Protein AF-A0A7I8F142-F1 (afdb_monomer_lite)

pLDDT: mean 93.04, std 6.78, range [59.81, 98.44]

Radius of gyration: 13.1 Å; chains: 1; bounding box: 27×28×36 Å

Structure (mmCIF, N/CA/C/O backbone):
data_AF-A0A7I8F142-F1
#
_entry.id   AF-A0A7I8F142-F1
#
loop_
_atom_site.group_PDB
_atom_site.id
_atom_site.type_symbol
_atom_site.label_atom_id
_atom_site.label_alt_id
_atom_site.label_comp_id
_atom_site.label_asym_id
_atom_site.label_entity_id
_atom_site.label_seq_id
_atom_site.pdbx_PDB_ins_code
_atom_site.Cartn_x
_atom_site.Cartn_y
_atom_site.Cartn_z
_atom_site.occupancy
_atom_site.B_iso_or_equiv
_atom_site.auth_seq_id
_atom_site.auth_comp_id
_atom_site.auth_asym_id
_atom_site.auth_atom_id
_atom_site.pdbx_PDB_model_num
ATOM 1 N N . MET A 1 1 ? 8.783 9.098 18.876 1.00 59.81 1 MET A N 1
ATOM 2 C CA . MET A 1 1 ? 9.606 8.681 17.717 1.00 59.81 1 MET A CA 1
ATOM 3 C C . MET A 1 1 ? 9.763 7.168 17.601 1.00 59.81 1 MET A C 1
ATOM 5 O O . MET A 1 1 ? 9.529 6.663 16.519 1.00 59.81 1 MET A O 1
ATOM 9 N N . LEU A 1 2 ? 10.111 6.414 18.656 1.00 66.62 2 LEU A N 1
ATOM 10 C CA . LEU A 1 2 ? 10.280 4.953 18.514 1.00 66.62 2 LEU A CA 1
ATOM 11 C C . LEU A 1 2 ? 8.976 4.236 18.102 1.00 66.62 2 LEU A C 1
ATOM 13 O O . LEU A 1 2 ? 8.980 3.446 17.168 1.00 66.62 2 LEU A O 1
ATOM 17 N N . ARG A 1 3 ? 7.843 4.584 18.732 1.00 69.69 3 ARG A N 1
ATOM 18 C CA . ARG A 1 3 ? 6.528 3.980 18.429 1.00 69.69 3 ARG A CA 1
ATOM 19 C C . ARG A 1 3 ? 6.047 4.224 16.993 1.00 69.69 3 ARG A C 1
ATOM 21 O O . ARG A 1 3 ? 5.445 3.339 16.409 1.00 69.69 3 ARG A O 1
ATOM 28 N N . THR A 1 4 ? 6.337 5.396 16.425 1.00 75.75 4 THR A N 1
ATOM 29 C CA . THR A 1 4 ? 5.897 5.780 15.071 1.00 75.75 4 THR A CA 1
ATOM 30 C C . THR A 1 4 ? 6.675 5.035 13.988 1.00 75.75 4 THR A C 1
ATOM 32 O O . THR A 1 4 ? 6.124 4.726 12.939 1.00 75.75 4 THR A O 1
ATOM 35 N N . ARG A 1 5 ? 7.954 4.727 14.257 1.00 81.75 5 ARG A N 1
ATOM 36 C CA . ARG A 1 5 ? 8.789 3.905 13.374 1.00 81.75 5 ARG A CA 1
ATOM 37 C C . ARG A 1 5 ? 8.324 2.456 13.391 1.00 81.75 5 ARG A C 1
ATOM 39 O O . ARG A 1 5 ? 8.043 1.926 12.332 1.00 81.75 5 ARG A O 1
ATOM 46 N N . VAL A 1 6 ? 8.138 1.878 14.583 1.00 87.69 6 VAL A N 1
ATOM 47 C CA . VAL A 1 6 ? 7.637 0.500 14.734 1.00 87.69 6 VAL A CA 1
ATOM 48 C C . VAL A 1 6 ? 6.278 0.319 14.055 1.00 87.69 6 VAL A C 1
ATOM 50 O O . VAL A 1 6 ? 6.091 -0.667 13.360 1.00 87.69 6 VAL A O 1
ATOM 53 N N . ALA A 1 7 ? 5.357 1.281 14.196 1.00 90.12 7 ALA A N 1
ATOM 54 C CA . ALA A 1 7 ? 4.057 1.223 13.526 1.00 90.12 7 ALA A CA 1
ATOM 55 C C . ALA A 1 7 ? 4.191 1.118 11.998 1.00 90.12 7 ALA A C 1
ATOM 57 O O . ALA A 1 7 ? 3.573 0.241 11.401 1.00 90.12 7 ALA A O 1
ATOM 58 N N . TYR A 1 8 ? 5.041 1.954 11.388 1.00 93.00 8 TYR A N 1
ATOM 59 C CA . TYR A 1 8 ? 5.303 1.889 9.950 1.00 93.00 8 TYR A CA 1
ATOM 60 C C . TYR A 1 8 ? 5.951 0.561 9.557 1.00 93.00 8 TYR A C 1
ATOM 62 O O . TYR A 1 8 ? 5.495 -0.081 8.620 1.00 93.00 8 TYR A O 1
ATOM 70 N N . THR A 1 9 ? 6.977 0.121 10.293 1.00 94.44 9 THR A N 1
ATOM 71 C CA . THR A 1 9 ? 7.678 -1.142 10.024 1.00 94.44 9 THR A CA 1
ATOM 72 C C . THR A 1 9 ? 6.724 -2.337 10.047 1.00 94.44 9 THR A C 1
ATOM 74 O O . THR A 1 9 ? 6.762 -3.183 9.160 1.00 94.44 9 THR A O 1
ATOM 77 N N . THR A 1 10 ? 5.855 -2.410 11.059 1.00 94.75 10 THR A N 1
ATOM 78 C CA . THR A 1 10 ? 4.873 -3.492 11.194 1.00 94.75 10 THR A CA 1
ATOM 79 C C . THR A 1 10 ? 3.833 -3.445 10.081 1.00 94.75 10 THR A C 1
ATOM 81 O O . THR A 1 10 ? 3.484 -4.491 9.534 1.00 94.75 10 THR A O 1
ATOM 84 N N . PHE A 1 11 ? 3.352 -2.250 9.731 1.00 96.19 11 PHE A N 1
ATOM 85 C CA . PHE A 1 11 ? 2.423 -2.086 8.620 1.00 96.19 11 PHE A CA 1
ATOM 86 C C . PHE A 1 11 ? 3.061 -2.548 7.304 1.00 96.19 11 PHE A C 1
ATOM 88 O O . PHE A 1 11 ? 2.494 -3.394 6.624 1.00 96.19 11 PHE A O 1
ATOM 95 N N . GLU A 1 12 ? 4.275 -2.083 7.002 1.00 97.50 12 GLU A N 1
ATOM 96 C CA . GLU A 1 12 ? 5.034 -2.484 5.814 1.00 97.50 12 GLU A CA 1
ATOM 97 C C . GLU A 1 12 ? 5.183 -4.005 5.708 1.00 97.50 12 GLU A C 1
ATOM 99 O O . GLU A 1 12 ? 4.820 -4.584 4.688 1.00 97.50 12 GLU A O 1
ATOM 104 N N . GLN A 1 13 ? 5.655 -4.659 6.773 1.00 97.75 13 GLN A N 1
ATOM 105 C CA . GLN A 1 13 ? 5.810 -6.116 6.812 1.00 97.75 13 GLN A CA 1
ATOM 106 C C . GLN A 1 13 ? 4.497 -6.842 6.507 1.00 97.75 13 GLN A C 1
ATOM 108 O O . GLN A 1 13 ? 4.467 -7.715 5.645 1.00 97.75 13 GLN A O 1
ATOM 113 N N . THR A 1 14 ? 3.415 -6.436 7.175 1.00 97.88 14 THR A N 1
ATOM 114 C CA . THR A 1 14 ? 2.101 -7.079 7.038 1.00 97.88 14 THR A CA 1
ATOM 115 C C . THR A 1 14 ? 1.554 -6.934 5.618 1.00 97.88 14 THR A C 1
ATOM 117 O O . THR A 1 14 ? 1.069 -7.902 5.038 1.00 97.88 14 THR A O 1
ATOM 120 N N . ILE A 1 15 ? 1.637 -5.730 5.043 1.00 98.19 15 ILE A N 1
ATOM 121 C CA . ILE A 1 15 ? 1.114 -5.456 3.701 1.00 98.19 15 ILE A CA 1
ATOM 122 C C . ILE A 1 15 ? 1.896 -6.224 2.635 1.00 98.19 15 ILE A C 1
ATOM 124 O O . ILE A 1 15 ? 1.282 -6.834 1.762 1.00 98.19 15 ILE A O 1
ATOM 128 N N . ILE A 1 16 ? 3.228 -6.244 2.722 1.00 98.25 16 ILE A N 1
ATOM 129 C CA . ILE A 1 16 ? 4.067 -6.960 1.753 1.00 98.25 16 ILE A CA 1
ATOM 130 C C . ILE A 1 16 ? 3.834 -8.476 1.829 1.00 98.25 16 ILE A C 1
ATOM 132 O O . ILE A 1 16 ? 3.713 -9.124 0.790 1.00 98.25 16 ILE A O 1
ATOM 136 N N . GLU A 1 17 ? 3.721 -9.043 3.034 1.00 98.19 17 GLU A N 1
ATOM 137 C CA . GLU A 1 17 ? 3.413 -10.468 3.227 1.00 98.19 17 GLU A CA 1
ATOM 138 C C . GLU A 1 17 ? 2.053 -10.830 2.615 1.00 98.19 17 GLU A C 1
ATOM 140 O O . GLU A 1 17 ? 1.965 -11.720 1.771 1.00 98.19 17 GLU A O 1
ATOM 145 N N . PHE A 1 18 ? 1.002 -10.072 2.941 1.00 98.38 18 PHE A N 1
ATOM 146 C CA . PHE A 1 18 ? -0.346 -10.347 2.435 1.00 98.38 18 PHE A CA 1
ATOM 147 C C . PHE A 1 18 ? -0.466 -10.144 0.921 1.00 98.38 18 PHE A C 1
ATOM 149 O O . PHE A 1 18 ? -1.252 -10.836 0.266 1.00 98.38 18 PHE A O 1
ATOM 156 N N . TYR A 1 19 ? 0.286 -9.195 0.356 1.00 98.44 19 TYR A N 1
ATOM 157 C CA . TYR A 1 19 ? 0.349 -9.009 -1.089 1.00 98.44 19 TYR A CA 1
ATOM 158 C C . TYR A 1 19 ? 0.989 -10.224 -1.769 1.00 98.44 19 TYR A C 1
ATOM 160 O O . TYR A 1 19 ? 0.399 -10.790 -2.686 1.00 98.44 19 TYR A O 1
ATOM 168 N N . ASN A 1 20 ? 2.152 -10.673 -1.284 1.00 98.31 20 ASN A N 1
ATOM 169 C CA . ASN A 1 20 ? 2.862 -11.826 -1.849 1.00 98.31 20 ASN A CA 1
ATOM 170 C C . ASN A 1 20 ? 2.046 -13.125 -1.763 1.00 98.31 20 ASN A C 1
ATOM 172 O O . ASN A 1 20 ? 2.102 -13.953 -2.675 1.00 98.31 20 ASN A O 1
ATOM 176 N N . ASP A 1 21 ? 1.243 -13.272 -0.712 1.00 98.06 21 ASP A N 1
ATOM 177 C CA . ASP A 1 21 ? 0.333 -14.405 -0.533 1.00 98.06 21 ASP A CA 1
ATOM 178 C C . ASP A 1 21 ? -0.957 -14.296 -1.372 1.00 98.06 21 ASP A C 1
ATOM 180 O O . ASP A 1 21 ? -1.786 -15.206 -1.356 1.00 98.06 21 ASP A O 1
ATOM 184 N N . ASN A 1 22 ? -1.130 -13.218 -2.150 1.00 97.19 22 ASN A N 1
ATOM 185 C CA . ASN A 1 22 ? -2.320 -12.920 -2.960 1.00 97.19 22 ASN A CA 1
ATOM 186 C C . ASN A 1 22 ? -3.625 -12.838 -2.145 1.00 97.19 22 ASN A C 1
ATOM 188 O O . ASN A 1 22 ? -4.710 -13.121 -2.659 1.00 97.19 22 ASN A O 1
ATOM 192 N N . VAL A 1 23 ? -3.534 -12.448 -0.870 1.00 98.00 23 VAL A N 1
ATOM 193 C CA . VAL A 1 23 ? -4.694 -12.288 0.028 1.00 98.00 23 VAL A CA 1
ATOM 194 C C . VAL A 1 23 ? -5.043 -10.824 0.297 1.00 98.00 23 VAL A C 1
ATOM 196 O O . VAL A 1 23 ? -6.116 -10.533 0.830 1.00 98.00 23 VAL A O 1
ATOM 199 N N . LEU A 1 24 ? -4.161 -9.888 -0.070 1.00 98.31 24 LEU A N 1
ATOM 200 C CA . LEU A 1 24 ? -4.380 -8.463 0.143 1.00 98.31 24 LEU A CA 1
ATOM 201 C C . LEU A 1 24 ? -5.445 -7.904 -0.811 1.00 98.31 24 LEU A C 1
ATOM 203 O O . LEU A 1 24 ? -5.220 -7.732 -2.006 1.00 98.31 24 LEU A O 1
ATOM 207 N N . THR A 1 25 ? -6.607 -7.572 -0.255 1.00 98.19 25 THR A N 1
ATOM 208 C CA . THR A 1 25 ? -7.675 -6.831 -0.940 1.00 98.19 25 THR A CA 1
ATOM 209 C C . THR A 1 25 ? -7.687 -5.370 -0.494 1.00 98.19 25 THR A C 1
ATOM 211 O O . THR A 1 25 ? -7.137 -5.037 0.555 1.00 98.19 25 THR A O 1
ATOM 214 N N . LEU A 1 26 ? -8.365 -4.492 -1.244 1.00 98.12 26 LEU A N 1
ATOM 215 C CA . LEU A 1 26 ? -8.551 -3.093 -0.839 1.00 98.12 26 LEU A CA 1
ATOM 216 C C . LEU A 1 26 ? -9.269 -2.971 0.518 1.00 98.12 26 LEU A C 1
ATOM 218 O O . LEU A 1 26 ? -8.873 -2.165 1.353 1.00 98.12 26 LEU A O 1
ATOM 222 N N . GLU A 1 27 ? -10.288 -3.799 0.767 1.00 98.12 27 GLU A N 1
ATOM 223 C CA . GLU A 1 27 ? -11.009 -3.811 2.047 1.00 98.12 27 GLU A CA 1
ATOM 224 C C . GLU A 1 27 ? -10.092 -4.214 3.211 1.00 98.12 27 GLU A C 1
ATOM 226 O O . GLU A 1 27 ? -10.101 -3.571 4.262 1.00 98.12 27 GLU A O 1
ATOM 231 N N . LEU A 1 28 ? -9.259 -5.243 3.016 1.00 98.12 28 LEU A N 1
ATOM 232 C CA . LEU A 1 28 ? -8.292 -5.672 4.023 1.00 98.12 28 LEU A CA 1
ATOM 233 C C . LEU A 1 28 ? -7.210 -4.610 4.252 1.00 98.12 28 LEU A C 1
ATOM 235 O O . LEU A 1 28 ? -6.876 -4.326 5.401 1.00 98.12 28 LEU A O 1
ATOM 239 N N . LEU A 1 29 ? -6.703 -3.991 3.183 1.00 98.31 29 LEU A N 1
ATOM 240 C CA . LEU A 1 29 ? -5.758 -2.877 3.261 1.00 98.31 29 LEU A CA 1
ATOM 241 C C . LEU A 1 29 ? -6.327 -1.729 4.109 1.00 98.31 29 LEU A C 1
ATOM 243 O O . LEU A 1 29 ? -5.653 -1.247 5.019 1.00 98.31 29 LEU A O 1
ATOM 247 N N . ASP A 1 30 ? -7.576 -1.329 3.868 1.00 98.06 30 ASP A N 1
ATOM 248 C CA . ASP A 1 30 ? -8.225 -0.261 4.634 1.00 98.06 30 ASP A CA 1
ATOM 249 C C . ASP A 1 30 ? -8.4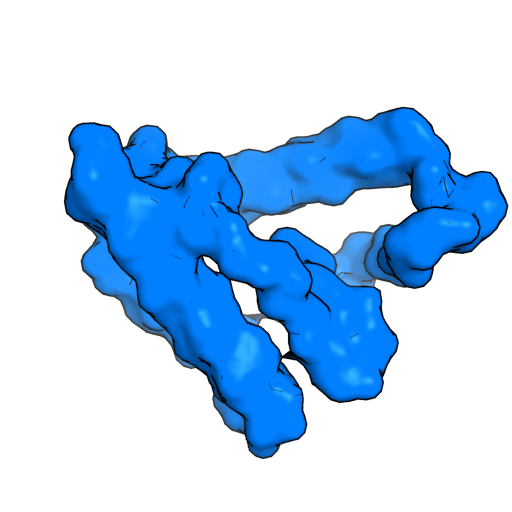72 -0.628 6.089 1.00 98.06 30 ASP A C 1
ATOM 251 O O . ASP A 1 30 ? -8.281 0.210 6.974 1.00 98.06 30 ASP A O 1
ATOM 255 N N . ALA A 1 31 ? -8.890 -1.867 6.351 1.00 97.75 31 ALA A N 1
ATOM 256 C CA . ALA A 1 31 ? -9.062 -2.356 7.710 1.00 97.75 31 ALA A CA 1
ATOM 257 C C . ALA A 1 31 ? -7.731 -2.304 8.472 1.00 97.75 31 ALA A C 1
ATOM 259 O O . ALA A 1 31 ? -7.686 -1.785 9.589 1.00 97.75 31 ALA A O 1
ATOM 260 N N . LEU A 1 32 ? -6.644 -2.772 7.846 1.00 97.12 32 LEU A N 1
ATOM 261 C CA . LEU A 1 32 ? -5.309 -2.767 8.437 1.00 97.12 32 LEU A CA 1
ATOM 262 C C . LEU A 1 32 ? -4.802 -1.341 8.676 1.00 97.12 32 LEU A C 1
ATOM 264 O O . LEU A 1 32 ? -4.360 -1.020 9.779 1.00 97.12 32 LEU A O 1
ATOM 268 N N . ALA A 1 33 ? -4.902 -0.462 7.678 1.00 96.00 33 ALA A N 1
ATOM 269 C CA . ALA A 1 33 ? -4.444 0.919 7.793 1.00 96.00 33 ALA A CA 1
ATOM 270 C C . ALA A 1 33 ? -5.286 1.740 8.784 1.00 96.00 33 ALA A C 1
ATOM 272 O O . ALA A 1 33 ? -4.757 2.593 9.505 1.00 96.00 33 ALA A O 1
ATOM 273 N N . GLY A 1 34 ? -6.587 1.449 8.873 1.00 94.94 34 GLY A N 1
ATOM 274 C CA . GLY A 1 34 ? -7.516 2.066 9.814 1.00 94.94 34 GLY A CA 1
ATOM 275 C C . GLY A 1 34 ? -7.173 1.802 11.281 1.00 94.94 34 GLY A C 1
ATOM 276 O O . GLY A 1 34 ? -7.477 2.645 12.126 1.00 94.94 34 GLY A O 1
ATOM 277 N N . MET A 1 35 ? -6.466 0.706 11.593 1.00 93.44 35 MET A N 1
ATOM 278 C CA . MET A 1 35 ? -5.958 0.436 12.950 1.00 93.44 35 MET A CA 1
ATOM 279 C C . MET A 1 35 ? -4.962 1.498 13.437 1.00 93.44 35 MET A C 1
ATOM 281 O O . MET A 1 35 ? -4.742 1.621 14.641 1.00 93.44 35 MET A O 1
ATOM 285 N N . TYR A 1 36 ? -4.382 2.273 12.516 1.00 92.19 36 TYR A N 1
ATOM 286 C CA . TYR A 1 36 ? -3.405 3.324 12.797 1.00 92.19 36 TYR A CA 1
ATOM 287 C C . TYR A 1 36 ? -3.981 4.743 12.660 1.00 92.19 36 TYR A C 1
ATOM 289 O O . TYR A 1 36 ? -3.235 5.720 12.703 1.00 92.19 36 TYR A O 1
ATOM 297 N N . ARG A 1 37 ? -5.301 4.895 12.493 1.00 91.25 37 ARG A N 1
ATOM 298 C CA . ARG A 1 37 ? -5.944 6.212 12.361 1.00 91.25 37 ARG A CA 1
ATOM 299 C C . ARG A 1 37 ? -5.665 7.104 13.579 1.00 91.25 37 ARG A C 1
ATOM 301 O O . ARG A 1 37 ? -5.801 6.665 14.721 1.00 91.25 37 ARG A O 1
ATOM 308 N N . GLY A 1 38 ? -5.306 8.366 13.333 1.00 86.75 38 GLY A N 1
ATOM 309 C CA . GLY A 1 38 ? -4.924 9.336 14.368 1.00 86.75 38 GLY A CA 1
ATOM 310 C C . GLY A 1 38 ? -3.588 9.020 15.051 1.00 86.75 38 GLY A C 1
ATOM 311 O O . GLY A 1 38 ? -3.263 9.591 16.095 1.00 86.75 38 GLY A O 1
ATOM 312 N N . MET A 1 39 ? -2.816 8.072 14.510 1.00 86.69 39 MET A N 1
ATOM 313 C CA . MET A 1 39 ? -1.448 7.821 14.937 1.00 86.69 39 MET A CA 1
ATOM 314 C C . MET A 1 39 ? -0.480 8.520 13.996 1.00 86.69 39 MET A C 1
ATOM 316 O O . MET A 1 39 ? -0.659 8.532 12.780 1.00 86.69 39 MET A O 1
ATOM 320 N N . LYS A 1 40 ? 0.619 9.011 14.572 1.00 85.50 40 LYS A N 1
ATOM 321 C CA . LYS A 1 40 ? 1.768 9.432 13.779 1.00 85.50 40 LYS A CA 1
ATOM 322 C C . LYS A 1 40 ? 2.488 8.213 13.231 1.00 85.50 40 LYS A C 1
ATOM 324 O O . LYS A 1 40 ? 3.098 7.465 14.002 1.00 85.50 40 LYS A O 1
ATOM 329 N N . VAL A 1 41 ? 2.446 8.025 11.922 1.00 85.38 41 VAL A N 1
ATOM 330 C CA . VAL A 1 41 ? 3.073 6.895 11.229 1.00 85.38 41 VAL A CA 1
ATOM 331 C C . VAL A 1 41 ? 4.121 7.461 10.277 1.00 85.38 41 VAL A C 1
ATOM 333 O O . VAL A 1 41 ? 3.829 8.338 9.475 1.00 85.38 41 VAL A O 1
ATOM 336 N N . ASN A 1 42 ? 5.380 7.036 10.416 1.00 81.81 42 ASN A N 1
ATOM 337 C CA . ASN A 1 42 ? 6.503 7.685 9.732 1.00 81.81 42 ASN A CA 1
ATOM 338 C C . ASN A 1 42 ? 7.308 6.680 8.902 1.00 81.81 42 ASN A C 1
ATOM 340 O O . ASN A 1 42 ? 7.871 5.738 9.463 1.00 81.81 42 ASN A O 1
ATOM 344 N N . SER A 1 43 ? 7.429 6.952 7.600 1.00 84.44 43 SER A N 1
ATOM 345 C CA . SER A 1 43 ? 8.160 6.133 6.624 1.00 84.44 43 SER A CA 1
ATOM 346 C C . SER A 1 43 ? 9.654 5.991 6.887 1.00 84.44 43 SER A C 1
ATOM 348 O O . SER A 1 43 ? 10.262 5.039 6.413 1.00 84.44 43 SER A O 1
ATOM 350 N N . ALA A 1 44 ? 10.249 6.825 7.743 1.00 84.50 44 ALA A N 1
ATOM 351 C CA . ALA A 1 44 ? 11.609 6.625 8.246 1.00 84.50 44 ALA A CA 1
ATOM 352 C C . ALA A 1 44 ? 11.784 5.324 9.063 1.00 84.50 44 ALA A C 1
ATOM 354 O O . ALA A 1 44 ? 12.901 5.010 9.470 1.00 84.50 44 ALA A O 1
ATOM 355 N N . GLY A 1 45 ? 10.696 4.613 9.384 1.00 82.50 45 GLY A N 1
ATOM 356 C CA . GLY A 1 45 ? 10.723 3.258 9.942 1.00 82.50 45 GLY A CA 1
ATOM 357 C C . GLY A 1 45 ? 10.732 2.132 8.900 1.00 82.50 45 GLY A C 1
ATOM 358 O O . GLY A 1 45 ? 10.713 0.973 9.300 1.00 82.50 45 GLY A O 1
ATOM 359 N N . SER A 1 46 ? 10.717 2.443 7.603 1.00 90.50 46 SER A N 1
ATOM 360 C CA . SER A 1 46 ? 10.742 1.448 6.524 1.00 90.50 46 SER A CA 1
ATOM 361 C C . SER A 1 46 ? 11.986 0.555 6.598 1.00 90.50 46 SER A C 1
ATOM 363 O O . SER A 1 46 ? 13.097 1.035 6.832 1.00 90.50 46 SER A O 1
ATOM 365 N N . ASN A 1 47 ? 11.790 -0.740 6.358 1.00 92.44 47 ASN A N 1
ATOM 366 C CA . ASN A 1 47 ? 12.837 -1.727 6.104 1.00 92.44 47 ASN A CA 1
ATOM 367 C C . ASN A 1 47 ? 13.143 -1.876 4.603 1.00 92.44 47 ASN A C 1
ATOM 369 O O . ASN A 1 47 ? 13.936 -2.743 4.240 1.00 92.44 47 ASN A O 1
ATOM 373 N N . MET A 1 48 ? 12.524 -1.059 3.741 1.00 92.94 48 MET A N 1
ATOM 374 C CA . MET A 1 48 ? 12.644 -1.121 2.279 1.00 92.94 48 MET A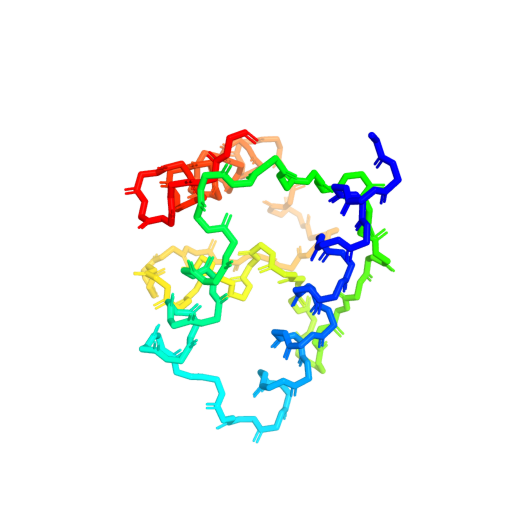 CA 1
ATOM 375 C C . MET A 1 48 ? 12.276 -2.505 1.726 1.00 92.94 48 MET A C 1
ATOM 377 O O . MET A 1 48 ? 12.973 -3.056 0.874 1.00 92.94 48 MET A O 1
ATOM 381 N N . LEU A 1 49 ? 11.204 -3.099 2.262 1.00 95.69 49 LEU A N 1
ATOM 382 C CA . LEU A 1 49 ? 10.710 -4.391 1.790 1.00 95.69 49 LEU A CA 1
ATOM 383 C C . LEU A 1 49 ? 10.079 -4.248 0.405 1.00 95.69 49 LEU A C 1
ATOM 385 O O . LEU A 1 49 ? 9.371 -3.280 0.137 1.00 95.69 49 LEU A O 1
ATOM 389 N N . ILE A 1 50 ? 10.320 -5.251 -0.436 1.00 96.06 50 ILE A N 1
ATOM 390 C CA . ILE A 1 50 ? 9.834 -5.333 -1.812 1.00 96.06 50 ILE A CA 1
ATOM 391 C C . ILE A 1 50 ? 9.069 -6.650 -1.978 1.00 96.06 50 ILE A C 1
ATOM 393 O O . ILE A 1 50 ? 9.463 -7.681 -1.422 1.00 96.06 50 ILE A O 1
ATOM 397 N N . THR A 1 51 ? 7.968 -6.618 -2.718 1.00 96.56 51 THR A N 1
ATOM 398 C CA . THR A 1 51 ? 7.174 -7.792 -3.093 1.00 96.56 51 THR A CA 1
ATOM 399 C C . THR A 1 51 ?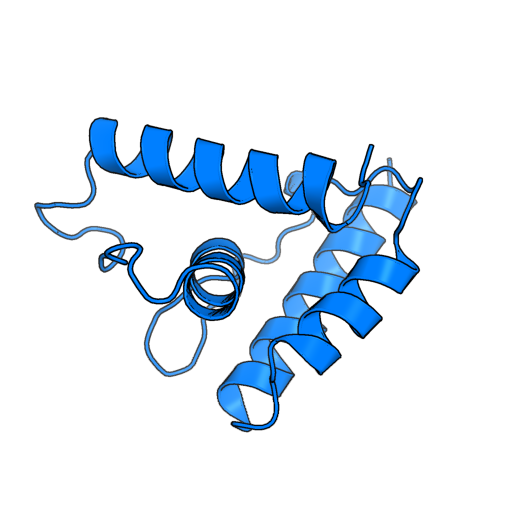 7.916 -8.691 -4.088 1.00 96.56 51 THR A C 1
ATOM 401 O O . THR A 1 51 ? 8.917 -8.307 -4.696 1.00 96.56 51 THR A O 1
ATOM 404 N N . CYS A 1 52 ? 7.418 -9.909 -4.299 1.00 95.44 52 CYS A N 1
ATOM 405 C CA . CYS A 1 52 ? 7.999 -10.868 -5.243 1.00 95.44 52 CYS A CA 1
ATOM 406 C C . CYS A 1 52 ? 8.016 -10.363 -6.698 1.00 95.44 52 CYS A C 1
ATOM 408 O O . CYS A 1 52 ? 8.852 -10.809 -7.483 1.00 95.44 52 CYS A O 1
ATOM 410 N N . ASP A 1 53 ? 7.107 -9.455 -7.062 1.00 94.50 53 ASP A N 1
ATOM 411 C CA . ASP A 1 53 ? 7.012 -8.814 -8.380 1.00 94.50 53 ASP A CA 1
ATOM 412 C C . ASP A 1 53 ? 7.719 -7.447 -8.458 1.00 94.50 53 ASP A C 1
ATOM 414 O O . ASP A 1 53 ? 7.712 -6.820 -9.516 1.00 94.50 53 ASP A O 1
ATOM 418 N N . GLY A 1 54 ? 8.400 -7.016 -7.390 1.00 94.50 54 GLY A N 1
ATOM 419 C CA . GLY A 1 54 ? 9.290 -5.854 -7.426 1.00 94.50 54 GLY A CA 1
ATOM 420 C C . GLY A 1 54 ? 8.671 -4.522 -6.994 1.00 94.50 54 GLY A C 1
ATOM 421 O O . GLY A 1 54 ? 9.286 -3.486 -7.242 1.00 94.50 54 GLY A O 1
ATOM 422 N N . LEU A 1 55 ? 7.499 -4.529 -6.357 1.00 96.38 55 LEU A N 1
ATOM 423 C CA . LEU A 1 55 ? 6.822 -3.335 -5.849 1.00 96.38 55 LEU A CA 1
ATOM 424 C C . LEU A 1 55 ? 7.177 -3.074 -4.383 1.00 96.38 55 LEU A C 1
ATOM 426 O O . LEU A 1 55 ? 7.275 -3.998 -3.574 1.00 96.38 55 LEU A O 1
ATOM 430 N N . ASP A 1 56 ? 7.336 -1.808 -4.013 1.00 95.81 56 ASP A N 1
ATOM 431 C CA . ASP A 1 56 ? 7.413 -1.424 -2.601 1.00 95.81 56 ASP A CA 1
ATOM 432 C C . ASP A 1 56 ? 6.029 -1.145 -1.997 1.00 95.81 56 ASP A C 1
ATOM 434 O O . ASP A 1 56 ? 4.993 -1.195 -2.666 1.00 95.81 56 ASP A O 1
ATOM 438 N N . LEU A 1 57 ? 6.007 -0.837 -0.697 1.00 96.81 57 LEU A N 1
ATOM 439 C CA . LEU A 1 57 ? 4.776 -0.556 0.037 1.00 96.81 57 LEU A CA 1
ATOM 440 C C . LEU A 1 57 ? 3.923 0.542 -0.613 1.00 96.81 57 LEU A C 1
ATOM 442 O O . LEU A 1 57 ? 2.699 0.411 -0.638 1.00 96.81 57 LEU A O 1
ATOM 446 N N . HIS A 1 58 ? 4.537 1.631 -1.090 1.00 95.88 58 HIS A N 1
ATOM 447 C CA . HIS A 1 58 ? 3.790 2.763 -1.651 1.00 95.88 58 HIS A CA 1
ATOM 448 C C . HIS A 1 58 ? 3.104 2.320 -2.930 1.00 95.88 58 HIS A C 1
ATOM 450 O O . HIS A 1 58 ? 1.898 2.515 -3.073 1.00 95.88 58 HIS A O 1
ATOM 456 N N . GLN A 1 59 ? 3.846 1.638 -3.799 1.00 97.31 59 GLN A N 1
ATOM 457 C CA . GLN A 1 59 ? 3.339 1.123 -5.063 1.00 97.31 59 GLN A CA 1
ATOM 458 C C . GLN A 1 59 ? 2.223 0.091 -4.865 1.00 97.31 59 GLN A C 1
ATOM 460 O O . GLN A 1 59 ? 1.190 0.189 -5.526 1.00 97.31 59 GLN A O 1
ATOM 465 N N . VAL A 1 60 ? 2.370 -0.834 -3.909 1.00 98.00 60 VAL A N 1
ATOM 466 C CA . VAL A 1 60 ? 1.312 -1.798 -3.548 1.00 98.00 60 VAL A CA 1
ATOM 467 C C . VAL A 1 60 ? 0.042 -1.078 -3.094 1.00 98.00 60 VAL A C 1
ATOM 469 O O . VAL A 1 60 ? -1.054 -1.365 -3.581 1.00 98.00 60 VAL A O 1
ATOM 472 N N . CYS A 1 61 ? 0.173 -0.123 -2.170 1.00 98.00 61 CYS A N 1
ATOM 473 C CA . CYS A 1 61 ? -0.977 0.600 -1.632 1.00 98.00 61 CYS A CA 1
ATOM 474 C C . CYS A 1 61 ? -1.663 1.459 -2.700 1.00 98.00 61 CYS A C 1
ATOM 476 O O . CYS A 1 61 ? -2.891 1.465 -2.787 1.00 98.00 61 CYS A O 1
ATOM 478 N N . ILE A 1 62 ? -0.880 2.165 -3.519 1.00 98.19 62 ILE A N 1
ATOM 479 C CA . ILE A 1 62 ? -1.392 2.993 -4.612 1.00 98.19 62 ILE A CA 1
ATOM 480 C C . ILE A 1 62 ? -2.094 2.118 -5.646 1.00 98.19 62 ILE A C 1
ATOM 482 O O . ILE A 1 62 ? -3.237 2.410 -5.971 1.00 98.19 62 ILE A O 1
ATOM 486 N N . GLY A 1 63 ? -1.481 1.022 -6.099 1.00 97.81 63 GLY A N 1
ATOM 487 C CA . GLY A 1 63 ? -2.081 0.134 -7.099 1.00 97.81 63 GLY A CA 1
ATOM 488 C C . GLY A 1 63 ? -3.397 -0.507 -6.644 1.00 97.81 63 GLY A C 1
ATOM 489 O O . GLY A 1 63 ? -4.285 -0.740 -7.463 1.00 97.81 63 GLY A O 1
ATOM 490 N N . LEU A 1 64 ? -3.564 -0.749 -5.338 1.00 97.62 64 LEU A N 1
ATOM 491 C CA . LEU A 1 64 ? -4.828 -1.234 -4.775 1.00 97.62 64 LEU A CA 1
ATOM 492 C C . LEU A 1 64 ? -5.908 -0.149 -4.679 1.00 97.62 64 LEU A C 1
ATOM 494 O O . LEU A 1 64 ? -7.084 -0.445 -4.900 1.00 97.62 64 LEU A O 1
ATOM 498 N N . VAL A 1 65 ? -5.539 1.084 -4.318 1.00 98.00 65 VAL A N 1
ATOM 499 C CA . VAL A 1 65 ? -6.495 2.196 -4.154 1.00 98.00 65 VAL A CA 1
ATOM 500 C C . VAL A 1 65 ? -6.867 2.829 -5.497 1.00 98.00 65 VAL A C 1
ATOM 502 O O . VAL A 1 65 ? -8.033 3.159 -5.717 1.00 98.00 65 VAL A O 1
ATOM 505 N N . ASP A 1 66 ? -5.892 2.985 -6.386 1.00 97.50 66 ASP A N 1
ATOM 506 C CA . ASP A 1 66 ? -6.024 3.521 -7.736 1.00 97.50 66 ASP A CA 1
ATOM 507 C C . ASP A 1 66 ? -5.349 2.579 -8.752 1.00 97.50 66 ASP A C 1
ATOM 509 O O . ASP A 1 66 ? -4.195 2.782 -9.137 1.00 97.50 66 ASP A O 1
ATOM 513 N N . PRO A 1 67 ? -6.083 1.569 -9.254 1.00 95.88 67 PRO A N 1
ATOM 514 C CA . PRO A 1 67 ? -5.571 0.641 -10.263 1.00 95.88 67 PRO A CA 1
ATOM 515 C C . PRO A 1 67 ? -5.220 1.296 -11.607 1.00 95.88 67 PRO A C 1
ATOM 517 O O . PRO A 1 67 ? -4.670 0.631 -12.484 1.00 95.88 67 PRO A O 1
ATOM 520 N N . THR A 1 68 ? -5.589 2.566 -11.816 1.00 96.50 68 THR A N 1
ATOM 521 C CA . THR A 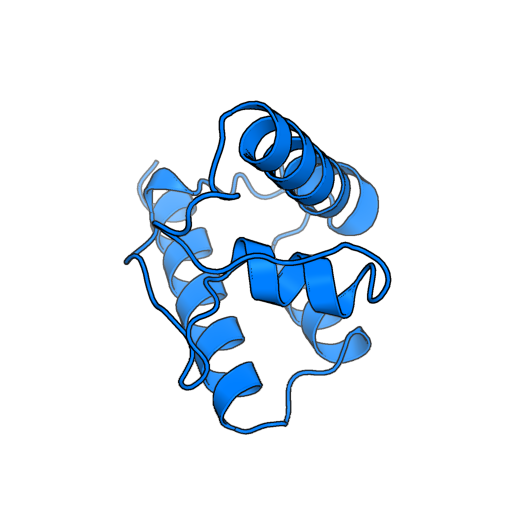1 68 ? -5.258 3.316 -13.037 1.00 96.50 68 THR A CA 1
ATOM 522 C C . THR A 1 68 ? -3.955 4.097 -12.913 1.00 96.50 68 THR A C 1
ATOM 524 O O . THR A 1 68 ? -3.429 4.574 -13.923 1.00 96.50 68 THR A O 1
ATOM 527 N N . PHE A 1 69 ? -3.405 4.201 -11.700 1.00 96.06 69 PHE A N 1
ATOM 528 C CA . PHE A 1 69 ? -2.095 4.780 -11.478 1.00 96.06 69 PHE A CA 1
ATOM 529 C C . PHE A 1 69 ? -1.029 3.904 -12.146 1.00 96.06 69 PHE A C 1
ATOM 531 O O . PHE A 1 69 ? -0.897 2.713 -11.869 1.00 96.06 69 PHE A O 1
ATOM 538 N N . VAL A 1 70 ? -0.255 4.500 -13.052 1.00 94.75 70 VAL A N 1
ATOM 539 C CA . VAL A 1 70 ? 0.811 3.792 -13.767 1.00 94.75 70 VAL A CA 1
ATOM 540 C C . VAL A 1 70 ? 1.985 3.607 -12.819 1.00 94.75 70 VAL A C 1
ATOM 542 O O . VAL A 1 70 ? 2.696 4.568 -12.568 1.00 94.75 70 VAL A O 1
ATOM 545 N N . LEU A 1 71 ? 2.185 2.395 -12.305 1.00 94.69 71 LEU A N 1
ATOM 546 C CA . LEU A 1 71 ? 3.359 2.037 -11.511 1.00 94.69 71 LEU A CA 1
ATOM 547 C C . LEU A 1 71 ? 4.540 1.728 -12.429 1.00 94.69 71 LEU A C 1
ATOM 549 O O . LEU A 1 71 ? 4.387 1.046 -13.446 1.00 94.69 71 LEU A O 1
ATOM 553 N N . ILE A 1 72 ? 5.724 2.195 -12.051 1.00 93.19 72 ILE A N 1
ATOM 554 C CA . ILE A 1 72 ? 6.959 1.934 -12.793 1.00 93.19 72 ILE A CA 1
ATOM 555 C C . ILE A 1 72 ? 7.949 1.146 -11.939 1.00 93.19 72 ILE A C 1
ATOM 557 O O . ILE A 1 72 ? 7.950 1.218 -10.711 1.00 93.19 72 ILE A O 1
ATOM 561 N N . ALA A 1 73 ? 8.846 0.420 -12.597 1.00 90.00 73 ALA A N 1
ATOM 562 C CA . ALA A 1 73 ? 9.942 -0.237 -11.903 1.00 90.00 73 ALA A CA 1
ATOM 563 C C . ALA A 1 73 ? 10.966 0.798 -11.405 1.00 90.00 73 ALA A C 1
ATOM 565 O O . ALA A 1 73 ? 11.401 1.667 -12.169 1.00 90.00 73 ALA A O 1
ATOM 566 N N . ARG A 1 74 ? 11.394 0.655 -10.146 1.00 87.44 74 ARG A N 1
ATOM 567 C CA . ARG A 1 74 ? 12.479 1.454 -9.556 1.00 87.44 74 ARG A CA 1
ATOM 568 C C . ARG A 1 74 ? 13.768 1.311 -10.375 1.00 87.44 74 ARG A C 1
ATOM 570 O O . ARG A 1 74 ? 14.124 0.210 -10.798 1.00 87.44 74 ARG A O 1
ATOM 577 N N . GLY A 1 75 ? 14.470 2.416 -10.601 1.00 87.50 75 GLY A N 1
ATOM 578 C CA . GLY A 1 75 ? 15.687 2.500 -11.411 1.00 87.50 75 GLY A CA 1
ATOM 579 C C . GLY A 1 75 ? 15.470 2.367 -12.923 1.00 87.50 75 GLY A C 1
ATOM 580 O O . GLY A 1 75 ? 16.447 2.266 -13.670 1.00 87.50 75 GLY A O 1
ATOM 581 N N . SER A 1 76 ? 14.219 2.334 -13.394 1.00 91.31 76 SER A N 1
ATOM 582 C CA . SER A 1 76 ? 13.927 2.374 -14.828 1.00 91.31 76 SER A CA 1
ATOM 583 C C . SER A 1 76 ? 14.178 3.768 -15.414 1.00 91.31 76 SER A C 1
ATOM 585 O O . SER A 1 76 ? 14.351 4.748 -14.698 1.00 91.31 76 SER A O 1
ATOM 587 N N . LYS A 1 77 ? 14.187 3.878 -16.746 1.00 92.19 77 LYS A N 1
ATOM 588 C CA . LYS A 1 77 ? 14.332 5.174 -17.435 1.00 92.19 77 LYS A CA 1
ATOM 589 C C . LYS A 1 77 ? 13.184 6.152 -17.145 1.00 92.19 77 LYS A C 1
ATOM 591 O O . LYS A 1 77 ? 13.351 7.339 -17.385 1.00 92.19 77 LYS A O 1
ATOM 596 N N . ASP A 1 78 ? 12.039 5.619 -16.724 1.00 92.56 78 ASP A N 1
ATOM 597 C CA . ASP A 1 78 ? 10.822 6.371 -16.434 1.00 92.56 78 ASP A CA 1
ATOM 598 C C . ASP A 1 78 ? 10.742 6.697 -14.923 1.00 92.56 78 ASP A C 1
ATOM 600 O O . ASP A 1 78 ? 9.801 7.352 -14.492 1.00 92.56 78 ASP A O 1
ATOM 604 N N . ASP A 1 79 ? 11.726 6.242 -14.121 1.00 91.50 79 ASP A N 1
ATOM 605 C CA . ASP A 1 79 ? 11.881 6.519 -12.682 1.00 91.50 79 ASP A CA 1
ATOM 606 C C . ASP A 1 79 ? 12.519 7.887 -12.455 1.00 91.50 79 ASP A C 1
ATOM 608 O O . ASP A 1 79 ? 13.640 8.013 -11.959 1.00 91.50 79 ASP A O 1
ATOM 612 N N . ASP A 1 80 ? 11.797 8.908 -12.910 1.00 93.00 80 ASP A N 1
ATOM 613 C CA . ASP A 1 80 ? 12.188 10.310 -12.869 1.00 93.00 80 ASP A CA 1
ATOM 614 C C . ASP A 1 80 ? 11.468 11.103 -11.766 1.00 93.00 80 ASP A C 1
ATOM 616 O O . A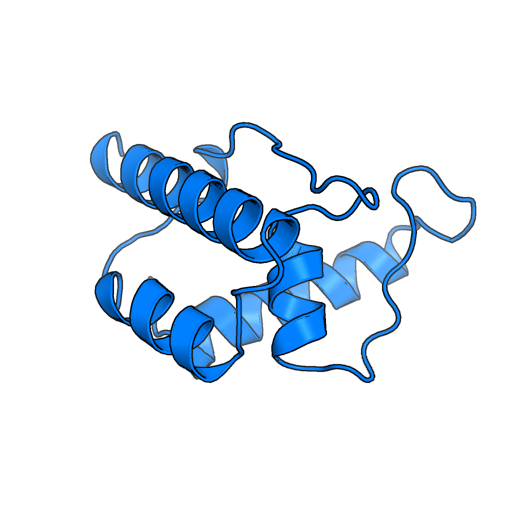SP A 1 80 ? 10.537 10.632 -11.108 1.00 93.00 80 ASP A O 1
ATOM 620 N N . ASP A 1 81 ? 11.932 12.334 -11.544 1.00 94.44 81 ASP A N 1
ATOM 621 C CA . ASP A 1 81 ? 11.417 13.210 -10.489 1.00 94.44 81 ASP A CA 1
ATOM 622 C C . ASP A 1 81 ? 9.913 13.505 -10.651 1.00 94.44 81 ASP A C 1
ATOM 624 O O . ASP A 1 81 ? 9.195 13.588 -9.654 1.00 94.44 81 ASP A O 1
ATOM 628 N N . GLU A 1 82 ? 9.409 13.620 -11.888 1.00 94.44 82 GLU A N 1
ATOM 629 C CA . GLU A 1 82 ? 7.987 13.885 -12.149 1.00 94.44 82 GLU A CA 1
ATOM 630 C C . GLU A 1 82 ? 7.124 12.706 -11.688 1.00 94.44 82 GLU A C 1
ATOM 632 O O . GLU A 1 82 ? 6.082 12.888 -11.043 1.00 94.44 82 GLU A O 1
ATOM 637 N N . TYR A 1 83 ? 7.563 11.484 -11.982 1.00 94.31 83 TYR A N 1
ATOM 638 C CA . TYR A 1 83 ? 6.911 10.291 -11.474 1.00 94.31 83 TYR A CA 1
ATOM 639 C C . TYR A 1 83 ? 6.933 10.244 -9.939 1.00 94.31 83 TYR A C 1
ATOM 641 O O . TYR A 1 83 ? 5.883 10.036 -9.319 1.00 94.31 83 TYR A O 1
ATOM 649 N N . TRP A 1 84 ? 8.095 10.482 -9.322 1.00 93.75 84 TRP A N 1
ATOM 650 C CA . TRP A 1 84 ? 8.234 10.467 -7.863 1.00 93.75 84 TRP A CA 1
ATOM 651 C C . TRP A 1 84 ? 7.30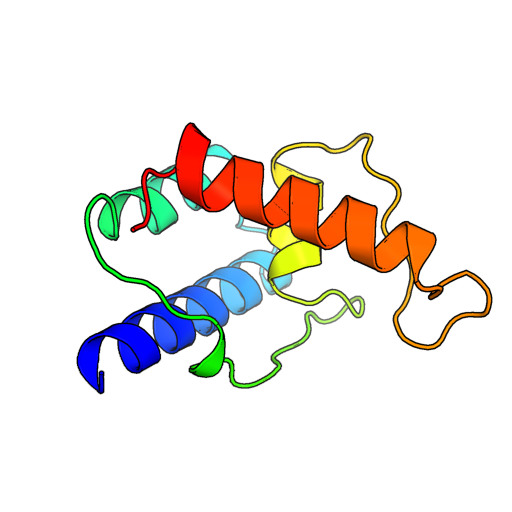6 11.472 -7.184 1.00 93.75 84 TRP A C 1
ATOM 653 O O . TRP A 1 84 ? 6.662 11.135 -6.190 1.00 93.75 84 TRP A O 1
ATOM 663 N N . GLU A 1 85 ? 7.175 12.683 -7.724 1.00 95.88 85 GLU A N 1
ATOM 664 C CA . GLU A 1 85 ? 6.251 13.693 -7.199 1.00 95.88 85 GLU A CA 1
ATOM 665 C C . GLU A 1 85 ? 4.792 13.220 -7.245 1.00 95.88 85 GLU A C 1
ATOM 667 O O . GLU A 1 85 ? 4.041 13.395 -6.277 1.00 95.88 85 GLU A O 1
ATOM 672 N N . ARG A 1 86 ? 4.383 12.584 -8.349 1.00 97.12 86 ARG A N 1
ATOM 673 C CA . ARG A 1 86 ? 3.027 12.040 -8.502 1.00 97.12 86 ARG A CA 1
ATOM 674 C C . ARG A 1 86 ? 2.761 10.891 -7.538 1.00 97.12 86 ARG A C 1
ATOM 676 O O . ARG A 1 86 ? 1.684 10.843 -6.942 1.00 97.12 86 ARG A O 1
ATOM 683 N N . GLU A 1 87 ? 3.721 9.989 -7.379 1.00 96.06 87 GLU A N 1
ATOM 684 C CA . GLU A 1 87 ? 3.607 8.856 -6.465 1.00 96.06 87 GLU A CA 1
ATOM 685 C C . GLU A 1 87 ? 3.555 9.323 -5.005 1.00 96.06 87 GLU A C 1
ATOM 687 O O . GLU A 1 87 ? 2.646 8.940 -4.267 1.00 96.06 87 GLU A O 1
ATOM 692 N N . LEU A 1 88 ? 4.450 10.234 -4.607 1.00 94.62 88 LEU A N 1
ATOM 693 C CA . LEU A 1 88 ? 4.452 10.833 -3.271 1.00 94.62 88 LEU A CA 1
ATOM 694 C C . LEU A 1 88 ? 3.136 11.550 -2.972 1.00 94.62 88 LEU A C 1
ATOM 696 O O . LEU A 1 88 ? 2.623 11.460 -1.853 1.00 94.62 88 LEU A O 1
ATOM 700 N N . LYS A 1 89 ? 2.563 12.238 -3.965 1.00 96.44 89 LYS A N 1
ATOM 701 C CA . LYS A 1 89 ? 1.247 12.858 -3.821 1.00 96.44 89 LYS A CA 1
ATOM 702 C C . LYS A 1 89 ? 0.157 11.806 -3.606 1.00 96.44 89 LYS A C 1
ATOM 704 O O . LYS A 1 89 ? -0.627 11.956 -2.673 1.00 96.44 89 LYS A O 1
ATOM 709 N N . ALA A 1 90 ? 0.111 10.756 -4.426 1.00 97.19 90 ALA A N 1
ATOM 710 C CA . ALA A 1 90 ? -0.879 9.687 -4.285 1.00 97.19 90 ALA A CA 1
ATOM 711 C C . ALA A 1 90 ? -0.772 9.000 -2.913 1.00 97.19 90 ALA A C 1
ATOM 713 O O . ALA A 1 90 ? -1.776 8.826 -2.222 1.00 97.19 90 ALA A O 1
ATOM 714 N N . TRP A 1 91 ? 0.450 8.701 -2.468 1.00 95.31 91 TRP A N 1
ATOM 715 C CA . TRP A 1 91 ? 0.715 8.156 -1.139 1.00 95.31 91 TRP A CA 1
ATOM 716 C C . TRP A 1 91 ? 0.244 9.089 -0.013 1.00 95.31 91 TRP A C 1
ATOM 718 O O . TRP A 1 91 ? -0.420 8.652 0.934 1.00 95.31 91 TRP A O 1
ATOM 728 N N . SER A 1 92 ? 0.551 10.384 -0.119 1.00 94.31 92 SER A N 1
ATOM 729 C CA . SER A 1 92 ? 0.110 11.399 0.842 1.00 94.31 92 SER A CA 1
ATOM 730 C C . SER A 1 92 ? -1.416 11.490 0.905 1.00 94.31 92 SER A C 1
ATOM 732 O O . SER A 1 92 ? -1.991 11.470 1.993 1.00 94.31 92 SER A O 1
ATOM 734 N N . ASP A 1 93 ? -2.095 11.517 -0.244 1.00 95.44 93 ASP A N 1
ATOM 735 C CA . ASP A 1 93 ? -3.557 11.576 -0.313 1.00 95.44 93 ASP A CA 1
ATOM 736 C C . ASP A 1 93 ? -4.193 10.336 0.343 1.00 95.44 93 ASP A C 1
ATOM 738 O O . ASP A 1 93 ? -5.140 10.464 1.122 1.00 95.44 93 ASP A O 1
ATOM 742 N N . ILE A 1 94 ? -3.652 9.138 0.097 1.00 95.81 94 ILE A N 1
ATOM 743 C CA . ILE A 1 94 ? -4.123 7.894 0.724 1.00 95.81 94 ILE A CA 1
ATOM 744 C C . ILE A 1 94 ? -3.944 7.960 2.245 1.00 95.81 94 ILE A C 1
ATOM 746 O O . ILE A 1 94 ? -4.912 7.832 3.000 1.00 95.81 94 ILE A O 1
ATOM 750 N N . THR A 1 95 ? -2.717 8.189 2.709 1.00 94.12 95 THR A N 1
ATOM 751 C CA . THR A 1 95 ? -2.403 8.151 4.144 1.00 94.12 95 THR A CA 1
ATOM 752 C C . THR A 1 95 ? -3.166 9.213 4.932 1.00 94.12 95 THR A C 1
ATOM 754 O O . THR A 1 95 ? -3.748 8.903 5.973 1.00 94.12 95 THR A O 1
ATOM 757 N N . THR A 1 96 ? -3.252 10.440 4.417 1.00 92.19 96 THR A N 1
ATOM 758 C CA . THR A 1 96 ? -3.927 11.549 5.108 1.00 92.19 96 THR A CA 1
ATOM 759 C C . THR A 1 96 ? -5.444 11.518 4.932 1.00 92.19 96 THR A C 1
ATOM 761 O O . THR A 1 96 ? -6.177 11.582 5.917 1.00 92.19 96 THR A O 1
ATOM 764 N N . SER A 1 97 ? -5.947 11.384 3.701 1.00 92.69 97 SER A N 1
ATOM 765 C CA . SER A 1 97 ? -7.376 11.566 3.413 1.00 92.69 97 SER A CA 1
ATOM 766 C C . SER A 1 97 ? -8.183 10.280 3.568 1.00 92.69 97 SER A C 1
ATOM 768 O O . SER A 1 97 ? -9.320 10.329 4.037 1.00 92.69 97 SER A O 1
ATOM 770 N N . ARG A 1 98 ? -7.621 9.121 3.192 1.00 94.50 98 ARG A N 1
ATOM 771 C CA . ARG A 1 98 ? -8.322 7.828 3.293 1.00 94.50 98 ARG A CA 1
ATOM 772 C C . ARG A 1 98 ? -8.168 7.214 4.681 1.00 94.50 98 ARG A C 1
ATOM 774 O O . ARG A 1 98 ? -9.154 6.793 5.293 1.00 94.50 98 ARG A O 1
ATOM 781 N N . TRP A 1 99 ? -6.939 7.156 5.186 1.00 94.88 99 TRP A N 1
ATOM 782 C CA . TRP A 1 99 ? -6.649 6.456 6.440 1.00 94.88 99 TRP A CA 1
ATOM 783 C C . TRP A 1 99 ? -6.647 7.374 7.663 1.00 94.88 99 TRP A C 1
ATOM 785 O O . TRP A 1 99 ? -7.006 6.919 8.755 1.00 94.88 99 TRP A O 1
ATOM 795 N N . GLY A 1 100 ? -6.371 8.669 7.484 1.00 92.31 100 GLY A N 1
ATOM 796 C CA . GLY A 1 100 ? -6.340 9.645 8.574 1.00 92.31 100 GLY A CA 1
ATOM 797 C C . GLY A 1 100 ? -5.108 9.476 9.458 1.00 92.31 100 GLY A C 1
ATOM 798 O O . GLY A 1 100 ? -5.235 9.441 10.682 1.00 92.31 100 GLY A O 1
ATOM 799 N N . TRP A 1 101 ? -3.946 9.257 8.846 1.00 91.69 101 TRP A N 1
ATOM 800 C CA . TRP A 1 101 ? -2.653 9.253 9.530 1.00 91.69 101 TRP A CA 1
ATOM 801 C C . TRP A 1 101 ? -2.137 10.692 9.708 1.00 91.69 101 TRP A C 1
ATOM 803 O O . TRP A 1 101 ? -2.378 11.537 8.845 1.00 91.69 101 TRP A O 1
ATOM 813 N N . ASP A 1 102 ? -1.432 10.939 10.821 1.00 76.81 102 ASP A N 1
ATOM 814 C CA . ASP A 1 102 ? -0.929 12.263 11.256 1.00 76.81 102 ASP A CA 1
ATOM 815 C C . ASP A 1 102 ? 0.595 12.449 11.113 1.00 76.81 102 ASP A C 1
ATOM 817 O O . ASP A 1 102 ? 1.353 11.454 11.233 1.00 76.81 102 ASP A O 1
#

Secondary structure (DSSP, 8-state):
-HHHHHHHHHHHHHHHHHHHTT---HHHHHHHHHTTTTS---GGG----B-TTS-BHHHHHHHHH-TTS----TTSTT--HHHHHHHHHHHHHIIIIII---

Foldseek 3Di:
DVVQLVLQQVLQVVLQVCVLVVNDALVNNLVSLLVQAPHAHDCVSDPQDAHPVQDGPLRSNLCRVPVPLDDDHPPDPVNDPVSVVVSVVSSCCCNCVRRRHD

Sequence (102 aa):
MLRTRVAYTTFEQTIIEFYNDNVLTLELLDALAGMYRGMKVNSAGSNMLITCDGLDLHQVCIGLVDPTFVLIARGSKDDDDEYWERELKAWSDITTSRWGWD